Protein AF-A0A4P0YIY0-F1 (afdb_monomer)

Radius of gyration: 23.19 Å; Cα contacts (8 Å, |Δi|>4): 31; chains: 1; bounding box: 60×26×60 Å

Solvent-accessible surface area (backbone atoms only — not comparable to full-atom values): 5011 Å² total; per-residue (Å²): 136,82,79,76,83,77,77,49,72,71,59,58,52,52,56,49,49,52,52,52,56,49,47,68,68,66,71,78,60,89,25,93,89,69,79,48,65,55,83,98,55,77,74,100,70,50,76,56,80,44,97,86,75,44,32,46,56,63,50,44,57,58,56,51,49,36,62,74,68,53,59,79,71,69,83,121

Nearest PDB structures (foldseek):
  1t4b-assembly1_B  TM=9.271E-01  e=5.955E-07  Escherichia coli
  3pzr-assembly1_A  TM=9.149E-01  e=9.930E-05  Vibrio cholerae

Secondary structure (DSSP, 8-state):
---GGG--HHHHHHHHHHHHHHHHHTT-S--TTTSS--TTS-----S-B-TTS-BHHHHHHHHHHHHHTTGGG---

Mean predicted aligned error: 8.57 Å

pLDDT: mean 87.0, std 17.92, range [39.88, 98.38]

Structure (mmCIF, N/CA/C/O backbone):
data_AF-A0A4P0YIY0-F1
#
_entry.id   AF-A0A4P0YIY0-F1
#
loop_
_atom_site.group_PDB
_atom_site.id
_atom_site.type_symbol
_atom_site.label_atom_id
_atom_site.label_alt_id
_atom_site.label_comp_id
_atom_site.label_asym_id
_atom_site.label_entity_id
_atom_site.label_seq_id
_atom_site.pdbx_PDB_ins_code
_atom_site.Cartn_x
_atom_site.Cartn_y
_atom_site.Cartn_z
_atom_site.occupancy
_atom_site.B_iso_or_equiv
_atom_site.auth_seq_id
_atom_site.auth_comp_id
_atom_site.auth_asym_id
_atom_site.auth_atom_id
_atom_site.pdbx_PDB_model_num
ATOM 1 N N . MET A 1 1 ? 41.649 3.904 -27.330 1.00 40.84 1 MET A N 1
ATOM 2 C CA . MET A 1 1 ? 40.536 4.867 -27.501 1.00 40.84 1 MET A CA 1
ATOM 3 C C . MET A 1 1 ? 39.250 4.179 -27.050 1.00 40.84 1 MET A C 1
ATOM 5 O O . MET A 1 1 ? 38.783 3.293 -27.746 1.00 40.84 1 MET A O 1
ATOM 9 N N . TRP A 1 2 ? 38.758 4.484 -25.843 1.00 39.88 2 TRP A N 1
ATOM 10 C CA . TRP A 1 2 ? 37.557 3.862 -25.253 1.00 39.88 2 TRP A CA 1
ATOM 11 C C . TRP A 1 2 ? 36.283 4.257 -26.034 1.00 39.88 2 TRP A C 1
ATOM 13 O O . TRP A 1 2 ? 36.205 5.412 -26.473 1.00 39.88 2 TRP A O 1
ATOM 23 N N . PRO A 1 3 ? 35.294 3.359 -26.227 1.00 49.72 3 PRO A N 1
ATOM 24 C CA . PRO A 1 3 ? 34.093 3.655 -27.008 1.00 49.72 3 PRO A CA 1
ATOM 25 C C . PRO A 1 3 ? 33.313 4.834 -26.416 1.00 49.72 3 PRO A C 1
ATOM 27 O O .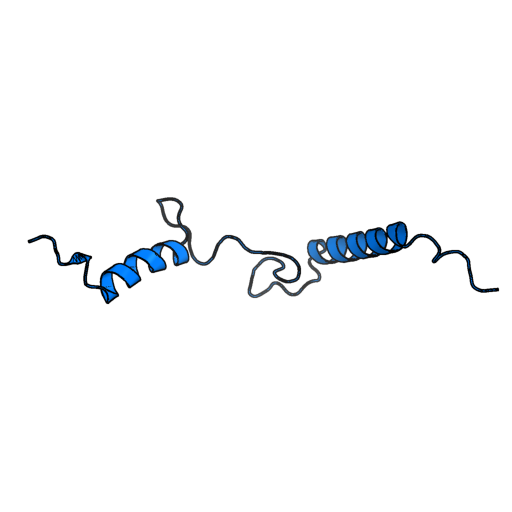 PRO A 1 3 ? 33.023 4.884 -25.222 1.00 49.72 3 PRO A O 1
ATOM 30 N N . ARG A 1 4 ? 32.947 5.795 -27.270 1.00 54.59 4 ARG A N 1
ATOM 31 C CA . ARG A 1 4 ? 32.255 7.045 -26.904 1.00 54.59 4 ARG A CA 1
ATOM 32 C C . ARG A 1 4 ? 30.781 6.859 -26.490 1.00 54.59 4 ARG A C 1
ATOM 34 O O . ARG A 1 4 ? 30.086 7.856 -26.348 1.00 54.59 4 ARG A O 1
ATOM 41 N N . SER A 1 5 ? 30.291 5.636 -26.286 1.00 52.56 5 SER A N 1
ATOM 42 C CA . SER A 1 5 ? 28.881 5.366 -25.953 1.00 52.56 5 SER A CA 1
ATOM 43 C C . SER A 1 5 ? 28.491 5.737 -24.516 1.00 52.56 5 SER A C 1
ATOM 45 O O . SER A 1 5 ? 27.314 5.916 -24.232 1.00 52.56 5 SER A O 1
ATOM 47 N N . TRP A 1 6 ? 29.460 5.939 -23.620 1.00 48.91 6 TRP A N 1
ATOM 48 C CA . TRP A 1 6 ? 29.231 6.303 -22.212 1.00 48.91 6 TRP A CA 1
ATOM 49 C C . TRP A 1 6 ? 29.102 7.819 -21.959 1.00 48.91 6 TRP A C 1
ATOM 51 O O . TRP A 1 6 ? 29.141 8.266 -20.817 1.00 48.91 6 TRP A O 1
ATOM 61 N N . ARG A 1 7 ? 29.022 8.645 -23.012 1.00 52.25 7 ARG A N 1
ATOM 62 C CA . ARG A 1 7 ? 29.249 10.103 -22.924 1.00 52.25 7 ARG A CA 1
ATOM 63 C C . ARG A 1 7 ? 28.057 10.950 -22.473 1.00 52.25 7 ARG A C 1
ATOM 65 O O . ARG A 1 7 ? 28.233 12.153 -22.304 1.00 52.25 7 ARG A O 1
ATOM 72 N N . THR A 1 8 ? 26.889 10.361 -22.239 1.00 57.28 8 THR A N 1
ATOM 73 C CA . THR A 1 8 ? 25.723 11.075 -21.700 1.00 57.28 8 THR A CA 1
ATOM 74 C C . THR A 1 8 ? 25.193 10.355 -20.462 1.00 57.28 8 THR A C 1
ATOM 76 O O . THR A 1 8 ? 24.453 9.383 -20.598 1.00 57.28 8 THR A O 1
ATOM 79 N N . PRO A 1 9 ? 25.521 10.814 -19.239 1.00 64.69 9 PRO A N 1
ATOM 80 C CA . PRO A 1 9 ? 24.993 10.206 -18.012 1.00 64.69 9 PRO A CA 1
ATOM 81 C C . PRO A 1 9 ? 23.454 10.163 -17.987 1.00 64.69 9 PRO A C 1
ATOM 83 O O . PRO A 1 9 ? 22.869 9.229 -17.445 1.00 64.69 9 PRO A O 1
ATOM 86 N N . ALA A 1 10 ? 22.796 11.115 -18.660 1.00 65.44 10 ALA A N 1
ATOM 87 C CA . ALA A 1 10 ? 21.343 11.162 -18.803 1.00 65.44 10 ALA A CA 1
ATOM 88 C C . ALA A 1 10 ? 20.750 10.022 -19.657 1.00 65.44 10 ALA A C 1
ATOM 90 O O . ALA A 1 10 ? 19.649 9.564 -19.368 1.00 65.44 10 ALA A O 1
ATOM 91 N N . SER A 1 11 ? 21.445 9.533 -20.693 1.00 64.38 11 SER A N 1
ATOM 92 C CA . SER A 1 11 ? 20.915 8.431 -21.513 1.00 64.38 11 SER A CA 1
ATOM 93 C C . SER A 1 11 ? 21.032 7.091 -20.785 1.00 64.38 11 SER A C 1
ATOM 95 O O . SER A 1 11 ? 20.103 6.291 -20.820 1.00 64.38 11 SER A O 1
ATOM 97 N N . ALA A 1 12 ? 22.127 6.891 -20.045 1.00 81.94 12 ALA A N 1
ATOM 98 C CA . ALA A 1 12 ? 22.361 5.667 -19.285 1.00 81.94 12 ALA A CA 1
ATOM 99 C C . ALA A 1 12 ? 21.328 5.455 -18.165 1.00 81.94 12 ALA A C 1
ATOM 101 O O . ALA A 1 12 ? 20.865 4.333 -17.971 1.00 81.94 12 ALA A O 1
ATOM 102 N N . ILE A 1 13 ? 20.927 6.516 -17.451 1.00 90.06 13 ILE A N 1
ATOM 103 C CA . ILE A 1 13 ? 19.949 6.379 -16.361 1.00 90.06 13 ILE A CA 1
ATOM 104 C C . ILE A 1 13 ? 18.539 6.057 -16.871 1.00 90.06 13 ILE A C 1
ATOM 106 O O . ILE A 1 13 ? 17.851 5.241 -16.265 1.00 90.06 13 ILE A O 1
ATOM 110 N N . LEU A 1 14 ? 18.128 6.622 -18.012 1.00 92.69 14 LEU A N 1
ATOM 111 C CA . LEU A 1 14 ? 16.818 6.330 -18.607 1.00 92.69 14 LEU A CA 1
ATOM 112 C C . LEU A 1 14 ? 16.738 4.905 -19.167 1.00 92.69 14 LEU A C 1
ATOM 114 O O . LEU A 1 14 ? 15.679 4.283 -19.127 1.00 92.69 14 LEU A O 1
ATOM 118 N N . ASP A 1 15 ? 17.848 4.363 -19.671 1.00 91.81 15 ASP A N 1
ATOM 119 C CA . ASP A 1 15 ? 17.905 2.958 -20.087 1.00 91.81 15 ASP A CA 1
ATOM 120 C C . ASP A 1 15 ? 17.795 2.001 -18.895 1.00 91.81 15 ASP A C 1
ATOM 122 O O . ASP A 1 15 ? 17.159 0.951 -19.003 1.00 91.81 15 ASP A O 1
ATOM 126 N N . ILE A 1 16 ? 18.392 2.363 -17.756 1.00 91.62 16 ILE A N 1
ATOM 127 C CA . ILE A 1 16 ? 18.266 1.602 -16.508 1.00 91.62 16 ILE A CA 1
ATOM 128 C C . ILE A 1 16 ? 16.827 1.668 -15.990 1.00 91.62 16 ILE A C 1
ATOM 130 O O . ILE A 1 16 ? 16.250 0.620 -15.710 1.00 91.62 16 ILE A O 1
ATOM 134 N N . GLU A 1 17 ? 16.231 2.861 -15.915 1.00 95.06 17 GLU A N 1
ATOM 135 C CA . GLU A 1 17 ? 14.844 3.048 -15.469 1.00 95.06 17 GLU A CA 1
ATOM 136 C C . GLU A 1 17 ? 13.875 2.207 -16.307 1.00 95.06 17 GLU A C 1
ATOM 138 O O . GLU A 1 17 ? 13.123 1.415 -15.743 1.00 95.06 17 GLU A O 1
ATOM 143 N N . ARG A 1 18 ? 13.973 2.264 -17.643 1.00 95.31 18 ARG A N 1
ATOM 144 C CA . ARG A 1 18 ? 13.127 1.449 -18.530 1.00 95.31 18 ARG A CA 1
ATOM 145 C C . ARG A 1 18 ? 13.233 -0.042 -18.244 1.00 95.31 18 ARG A C 1
ATOM 147 O O . ARG A 1 18 ? 12.216 -0.732 -18.239 1.00 95.31 18 ARG A O 1
ATOM 154 N N . LYS A 1 19 ? 14.449 -0.552 -18.027 1.00 95.12 19 LYS A N 1
ATOM 155 C CA . LYS A 1 19 ? 14.667 -1.974 -17.721 1.00 95.12 19 LYS A CA 1
ATOM 156 C C . LYS A 1 19 ? 14.048 -2.360 -16.382 1.00 95.12 19 LYS A C 1
ATOM 158 O O . LYS A 1 19 ? 13.388 -3.392 -16.311 1.00 95.12 19 LYS A O 1
ATOM 163 N N . VAL A 1 20 ? 14.225 -1.529 -15.355 1.00 96.19 20 VAL A N 1
ATOM 164 C CA . VAL A 1 20 ? 13.635 -1.754 -14.027 1.00 96.19 20 VAL A CA 1
ATOM 165 C C . VAL A 1 20 ? 12.110 -1.735 -14.116 1.00 96.19 20 VAL A C 1
ATOM 167 O O . VAL A 1 20 ? 11.477 -2.709 -13.730 1.00 96.19 20 VAL A O 1
ATOM 170 N N . THR A 1 21 ? 11.519 -0.699 -14.714 1.00 96.81 21 THR A N 1
A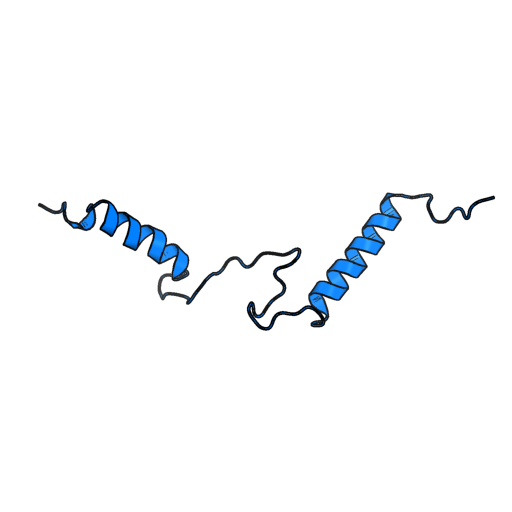TOM 171 C CA . THR A 1 21 ? 10.062 -0.576 -14.875 1.00 96.81 21 THR A CA 1
ATOM 172 C C . THR A 1 21 ? 9.472 -1.723 -15.700 1.00 96.81 21 THR A C 1
ATOM 174 O O . THR A 1 21 ? 8.398 -2.231 -15.370 1.00 96.81 21 THR A O 1
ATOM 177 N N . SER A 1 22 ? 10.171 -2.164 -16.754 1.00 97.19 22 SER A N 1
ATOM 178 C CA . SER A 1 22 ? 9.759 -3.321 -17.554 1.00 97.19 22 SER A CA 1
ATOM 179 C C . SER A 1 22 ? 9.748 -4.605 -16.726 1.00 97.19 22 SER A C 1
ATOM 181 O O . SER A 1 22 ? 8.770 -5.343 -16.788 1.00 97.19 22 SER A O 1
ATOM 183 N N . LEU A 1 23 ? 10.796 -4.858 -15.935 1.00 97.19 23 LEU A N 1
ATOM 184 C CA . LEU A 1 23 ? 10.879 -6.032 -15.062 1.00 97.19 23 LEU A CA 1
ATOM 185 C C . LEU A 1 23 ? 9.806 -5.998 -13.965 1.00 97.19 23 LEU A C 1
ATOM 187 O O . LEU A 1 23 ? 9.148 -6.999 -13.704 1.00 97.19 23 LEU A O 1
ATOM 191 N N . THR A 1 24 ? 9.568 -4.835 -13.355 1.00 96.81 24 THR A N 1
ATOM 192 C CA . THR A 1 24 ? 8.531 -4.677 -12.325 1.00 96.81 24 THR A CA 1
ATOM 193 C C . THR A 1 24 ? 7.135 -5.013 -12.853 1.00 96.81 24 THR A C 1
ATOM 195 O O . THR A 1 24 ? 6.299 -5.501 -12.100 1.00 96.81 24 THR A O 1
ATOM 198 N N . ARG A 1 25 ? 6.868 -4.791 -14.145 1.00 96.50 25 ARG A N 1
ATOM 199 C CA . ARG A 1 25 ? 5.557 -5.037 -14.769 1.00 96.50 25 ARG A CA 1
ATOM 200 C C . ARG A 1 25 ? 5.450 -6.366 -15.519 1.00 96.50 25 ARG A C 1
ATOM 202 O O . ARG A 1 25 ? 4.350 -6.696 -15.952 1.00 96.50 25 ARG A O 1
ATOM 209 N N . SER A 1 26 ? 6.541 -7.115 -15.694 1.00 96.75 26 SER A N 1
ATOM 210 C CA . SER A 1 26 ? 6.532 -8.339 -16.509 1.00 96.7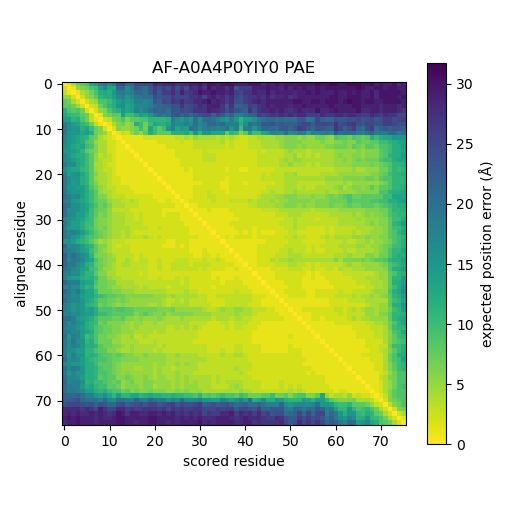5 26 SER A CA 1
ATOM 211 C C . SER A 1 26 ? 5.872 -9.538 -15.825 1.00 96.75 26 SER A C 1
ATOM 213 O O . SER A 1 26 ? 5.527 -10.505 -16.496 1.00 96.75 26 SER A O 1
ATOM 215 N N . GLY A 1 27 ? 5.680 -9.481 -14.503 1.00 95.75 27 GLY A N 1
ATOM 216 C CA . GLY A 1 27 ? 5.193 -10.614 -13.710 1.00 95.75 27 GLY A CA 1
ATOM 217 C C . GLY A 1 27 ? 6.282 -11.630 -13.350 1.00 95.75 27 GLY A C 1
ATOM 218 O O . GLY A 1 27 ? 5.975 -12.663 -12.770 1.00 95.75 27 GLY A O 1
ATOM 219 N N . GLU A 1 28 ? 7.550 -11.342 -13.663 1.00 96.62 28 GLU A N 1
ATOM 220 C CA . GLU A 1 28 ? 8.693 -12.200 -13.313 1.00 96.62 28 GLU A CA 1
ATOM 221 C C . GLU A 1 28 ? 9.159 -12.023 -11.860 1.00 96.62 28 GLU A C 1
ATOM 223 O O . GLU A 1 28 ? 9.865 -12.876 -11.323 1.00 96.62 28 GLU A O 1
ATOM 228 N N . LEU A 1 29 ? 8.795 -10.909 -11.216 1.00 96.94 29 LEU A N 1
ATOM 229 C CA . LEU A 1 29 ? 9.138 -10.677 -9.816 1.00 96.94 29 LEU A CA 1
ATOM 230 C C . LEU A 1 29 ? 8.298 -11.571 -8.888 1.00 96.94 29 LEU A C 1
ATOM 232 O O . LEU A 1 29 ? 7.100 -11.735 -9.122 1.00 96.94 29 LEU A O 1
ATOM 236 N N . PRO A 1 30 ? 8.883 -12.096 -7.796 1.00 97.56 30 PRO A N 1
ATOM 237 C CA . PRO A 1 30 ? 8.146 -12.893 -6.824 1.00 97.56 30 PRO A CA 1
ATOM 238 C C . PRO A 1 30 ? 7.118 -12.022 -6.091 1.00 97.56 30 PRO A C 1
ATOM 240 O O . PRO A 1 30 ? 7.480 -11.088 -5.372 1.00 97.56 30 PRO A O 1
ATOM 243 N N . VAL A 1 31 ? 5.833 -12.339 -6.263 1.00 97.94 31 VAL A N 1
ATOM 244 C CA . VAL A 1 31 ? 4.710 -11.585 -5.674 1.00 97.94 31 VAL A CA 1
ATOM 245 C C . VAL A 1 31 ? 3.735 -12.456 -4.883 1.00 97.94 31 VAL A C 1
ATOM 247 O O . VAL A 1 31 ? 2.728 -11.939 -4.413 1.00 97.94 31 VAL A O 1
ATOM 250 N N . ASP A 1 32 ? 4.040 -13.735 -4.656 1.00 98.06 32 ASP A N 1
ATOM 251 C CA . ASP A 1 32 ? 3.119 -14.709 -4.041 1.00 98.06 32 ASP A CA 1
ATOM 252 C C . ASP A 1 32 ? 2.509 -14.240 -2.708 1.00 98.06 32 ASP A C 1
ATOM 254 O O . ASP A 1 32 ? 1.356 -14.539 -2.408 1.00 98.06 32 ASP A O 1
ATOM 258 N N . ASN A 1 33 ? 3.261 -13.464 -1.921 1.00 97.62 33 ASN A N 1
ATOM 259 C CA . ASN A 1 33 ? 2.819 -12.978 -0.610 1.00 97.62 33 ASN A CA 1
ATOM 260 C C . ASN A 1 33 ? 2.098 -11.620 -0.652 1.00 97.62 33 ASN A C 1
ATOM 262 O O . ASN A 1 33 ? 1.245 -11.357 0.191 1.00 97.62 33 ASN A O 1
ATOM 266 N N . PHE A 1 34 ? 2.452 -10.743 -1.595 1.00 97.50 34 PHE A N 1
ATOM 267 C CA . PHE A 1 34 ? 1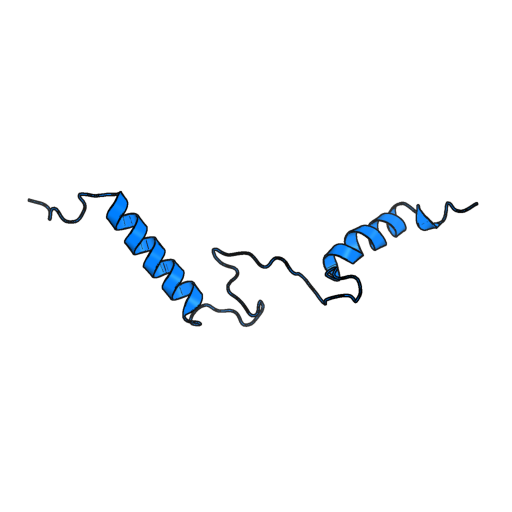.942 -9.363 -1.657 1.00 97.50 34 PHE A CA 1
ATOM 268 C C . PHE A 1 34 ? 0.924 -9.141 -2.782 1.00 97.50 34 PHE A C 1
ATOM 270 O O . PHE A 1 34 ? 0.280 -8.097 -2.828 1.00 97.50 34 PHE A O 1
ATOM 277 N N . GLY A 1 35 ? 0.800 -10.079 -3.722 1.00 97.06 35 GLY A N 1
ATOM 278 C CA . GLY A 1 35 ? -0.019 -9.974 -4.933 1.00 97.06 35 GLY A CA 1
ATOM 279 C C . GLY A 1 35 ? 0.526 -9.004 -5.990 1.00 97.06 35 GLY A C 1
ATOM 280 O O . GLY A 1 35 ? 0.250 -9.175 -7.173 1.00 97.06 35 GLY A O 1
ATOM 281 N N . VAL A 1 36 ? 1.325 -8.012 -5.588 1.00 97.44 36 VAL A N 1
ATOM 282 C CA . VAL A 1 36 ? 1.950 -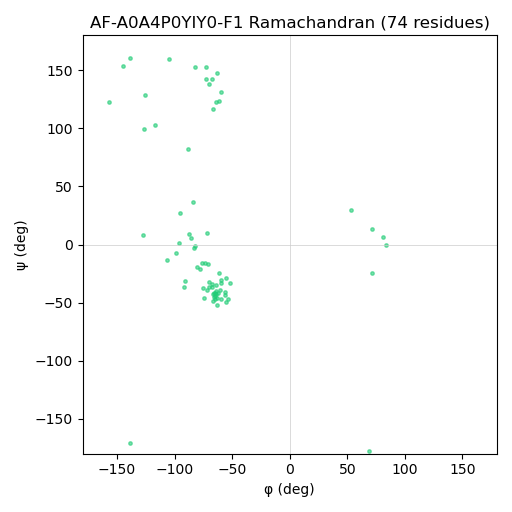7.008 -6.458 1.00 97.44 36 VAL A CA 1
ATOM 283 C C . VAL A 1 36 ? 3.404 -6.741 -6.042 1.00 97.44 36 VAL A C 1
ATOM 285 O O . VAL A 1 36 ? 3.783 -7.030 -4.903 1.00 97.44 36 VAL A O 1
ATOM 288 N N . PRO A 1 37 ? 4.244 -6.177 -6.931 1.00 97.81 37 PRO A N 1
A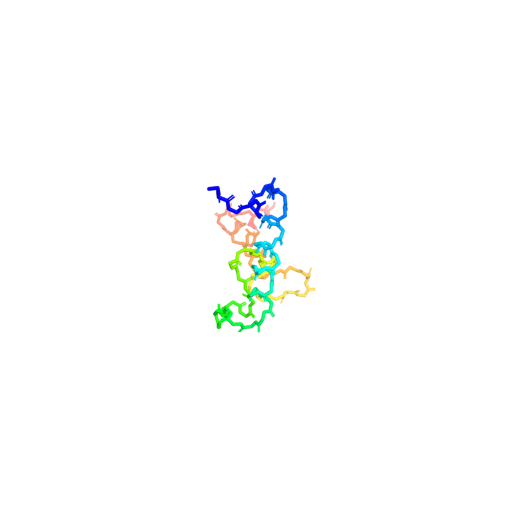TOM 289 C CA . PRO A 1 37 ? 5.623 -5.845 -6.596 1.00 97.81 37 PRO A CA 1
ATOM 290 C C . PRO A 1 37 ? 5.711 -4.815 -5.466 1.00 97.81 37 PRO A C 1
ATOM 292 O O . PRO A 1 37 ? 5.192 -3.706 -5.587 1.00 97.81 37 PRO A O 1
ATOM 295 N N . LEU A 1 38 ? 6.425 -5.169 -4.395 1.00 97.25 38 LEU A N 1
ATOM 296 C CA . LEU A 1 38 ? 6.776 -4.243 -3.315 1.00 97.25 38 LEU A CA 1
ATOM 297 C C . LEU A 1 38 ? 8.132 -3.561 -3.560 1.00 97.25 38 LEU A C 1
ATOM 299 O O . LEU A 1 38 ? 8.309 -2.386 -3.250 1.00 97.25 38 LEU A O 1
ATOM 303 N N . ALA A 1 39 ? 9.100 -4.278 -4.138 1.00 95.44 39 ALA A N 1
ATOM 304 C CA . ALA A 1 39 ? 10.426 -3.735 -4.419 1.00 95.44 39 ALA A CA 1
ATOM 305 C C . ALA A 1 39 ? 10.349 -2.582 -5.437 1.00 95.44 39 ALA A C 1
ATOM 307 O O . ALA A 1 39 ? 9.851 -2.760 -6.547 1.00 95.44 39 ALA A O 1
ATOM 308 N N . GLY A 1 40 ? 10.847 -1.400 -5.056 1.00 93.62 40 GLY A N 1
ATOM 309 C CA . GLY A 1 40 ? 10.786 -0.194 -5.893 1.00 93.62 40 GLY A CA 1
ATOM 310 C C . GLY A 1 40 ? 9.383 0.413 -6.034 1.00 93.62 40 GLY A C 1
ATOM 311 O O . GLY A 1 40 ? 9.179 1.256 -6.902 1.00 93.62 40 GLY A O 1
ATOM 312 N N . SER A 1 41 ? 8.428 -0.012 -5.203 1.00 96.69 41 SER A N 1
ATOM 313 C CA . SER A 1 41 ? 7.030 0.424 -5.221 1.00 96.69 41 SER A CA 1
ATOM 314 C C . SER A 1 41 ? 6.514 0.638 -3.789 1.00 96.69 41 SER A C 1
ATOM 316 O O . SER A 1 41 ? 7.277 0.621 -2.823 1.00 96.69 41 SER A O 1
ATOM 318 N N . LEU A 1 42 ? 5.209 0.856 -3.651 1.00 97.25 42 LEU A N 1
ATOM 319 C CA . LEU A 1 42 ? 4.481 0.884 -2.387 1.00 97.25 42 LEU A CA 1
ATOM 320 C C . LEU A 1 42 ? 3.076 0.301 -2.579 1.00 97.25 42 LEU A C 1
ATOM 322 O O . LEU A 1 42 ? 2.524 0.350 -3.678 1.00 97.25 42 LEU A O 1
ATOM 326 N N . ILE A 1 43 ? 2.498 -0.244 -1.506 1.00 97.88 43 ILE A N 1
ATOM 327 C CA . ILE A 1 43 ? 1.123 -0.761 -1.484 1.00 97.88 43 ILE A CA 1
ATOM 328 C C . ILE A 1 43 ? 0.346 0.082 -0.466 1.00 97.88 43 ILE A C 1
ATOM 330 O O . ILE A 1 43 ? 0.529 -0.112 0.736 1.00 97.88 43 ILE A O 1
ATOM 334 N N . PRO A 1 44 ? -0.494 1.037 -0.905 1.00 97.25 44 PRO A N 1
ATOM 335 C CA . PRO A 1 44 ? -1.171 1.979 -0.015 1.00 97.25 44 PRO A CA 1
ATOM 336 C C . PRO A 1 44 ? -2.462 1.380 0.569 1.00 97.25 44 PRO A C 1
ATOM 338 O O . PRO A 1 44 ? -3.472 2.065 0.684 1.00 97.25 44 PRO A O 1
ATOM 341 N N . TRP A 1 45 ? -2.454 0.078 0.865 1.00 98.06 45 TRP A N 1
ATOM 342 C CA . TRP A 1 45 ? -3.586 -0.638 1.443 1.00 98.06 45 TRP A CA 1
ATOM 343 C C . TRP A 1 45 ? -3.094 -1.889 2.165 1.00 98.06 45 TRP A C 1
ATOM 345 O O . TRP A 1 45 ? -2.453 -2.745 1.555 1.00 98.06 45 TRP A O 1
ATOM 355 N N . ILE A 1 46 ? -3.395 -2.010 3.457 1.00 97.88 46 ILE A N 1
ATOM 356 C CA . ILE A 1 46 ? -2.994 -3.159 4.275 1.00 97.88 46 ILE A CA 1
ATOM 357 C C . ILE A 1 46 ? -4.243 -3.741 4.931 1.00 97.88 46 ILE A C 1
ATOM 359 O O . ILE A 1 46 ? -4.987 -3.026 5.596 1.00 97.88 46 ILE A O 1
ATOM 363 N N . ASP A 1 47 ? -4.441 -5.054 4.783 1.00 96.81 47 ASP A N 1
ATOM 364 C CA . ASP A 1 47 ? -5.591 -5.786 5.335 1.00 96.81 47 ASP A CA 1
ATOM 365 C C . ASP A 1 47 ? -6.932 -5.421 4.635 1.00 96.81 47 ASP A C 1
ATOM 367 O O . ASP A 1 47 ? -6.981 -4.717 3.624 1.00 96.81 47 ASP A O 1
ATOM 371 N N . LYS A 1 48 ? -8.045 -5.993 5.103 1.00 96.31 48 LYS A N 1
ATOM 372 C CA . LYS A 1 48 ? -9.365 -5.942 4.447 1.00 96.31 48 LYS A CA 1
ATOM 373 C C . LYS A 1 48 ? -9.931 -4.522 4.350 1.00 96.31 48 LYS A C 1
ATOM 375 O O . LYS A 1 48 ? -9.760 -3.725 5.269 1.00 96.31 48 LYS A O 1
ATOM 380 N N . GLN A 1 49 ? -10.690 -4.250 3.287 1.00 97.56 49 GLN A N 1
ATOM 381 C CA . GLN A 1 49 ? -11.518 -3.047 3.171 1.00 97.56 49 GLN A CA 1
ATOM 382 C C . GLN A 1 49 ? -12.718 -3.102 4.126 1.00 97.56 49 GLN A C 1
ATOM 384 O O . GLN A 1 49 ? -13.343 -4.154 4.283 1.00 97.56 49 GLN A O 1
ATOM 389 N N . LEU A 1 50 ? -13.020 -1.972 4.764 1.00 97.50 50 LEU A N 1
ATOM 390 C CA . LEU A 1 50 ? -14.197 -1.754 5.603 1.00 97.50 50 LEU A CA 1
ATOM 391 C C . LEU A 1 50 ? -15.233 -0.888 4.867 1.00 97.50 50 LEU A C 1
ATOM 393 O O . LEU A 1 50 ? -14.893 -0.138 3.951 1.00 97.50 50 LEU A O 1
ATOM 397 N N . ASP A 1 51 ? -16.493 -0.947 5.304 1.00 97.06 51 ASP A N 1
ATOM 398 C CA . ASP A 1 51 ? -17.621 -0.247 4.660 1.00 97.06 51 ASP A CA 1
ATOM 399 C C . ASP A 1 51 ? -17.466 1.282 4.643 1.00 97.06 51 ASP A C 1
ATOM 401 O O . ASP A 1 51 ? -18.027 1.970 3.794 1.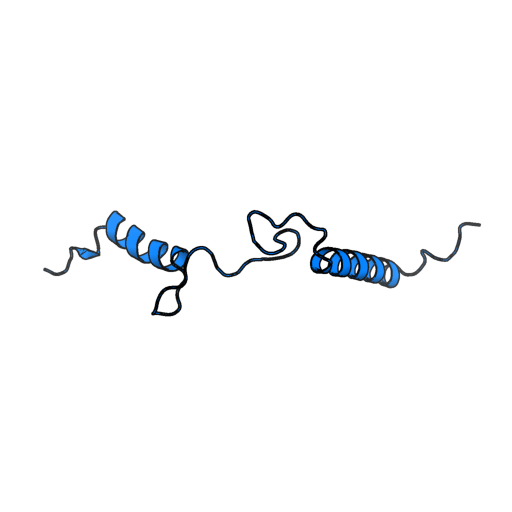00 97.06 51 ASP A O 1
ATOM 405 N N . ASN A 1 52 ? -16.684 1.826 5.577 1.00 94.56 52 ASN A N 1
ATOM 406 C CA . ASN A 1 52 ? -16.415 3.257 5.699 1.00 94.56 52 ASN A CA 1
ATOM 407 C C . ASN A 1 52 ? -15.246 3.745 4.819 1.00 94.56 52 ASN A C 1
ATOM 409 O O . ASN A 1 52 ? -14.841 4.900 4.937 1.00 94.56 52 ASN A O 1
ATOM 413 N N . GLY A 1 53 ? -14.686 2.879 3.970 1.00 96.75 53 GLY A N 1
ATOM 414 C CA . GLY A 1 53 ? -13.583 3.212 3.069 1.00 96.75 53 GLY A CA 1
ATOM 415 C C . GLY A 1 53 ? -12.190 3.140 3.696 1.00 96.75 53 GLY A C 1
ATOM 416 O O . GLY A 1 53 ? -11.217 3.364 2.984 1.00 96.75 53 GLY A O 1
ATOM 417 N N . GLN A 1 54 ? -12.073 2.801 4.982 1.00 98.12 54 GLN A N 1
ATOM 418 C CA . GLN A 1 54 ? -10.781 2.531 5.610 1.00 98.12 54 GLN A CA 1
ATO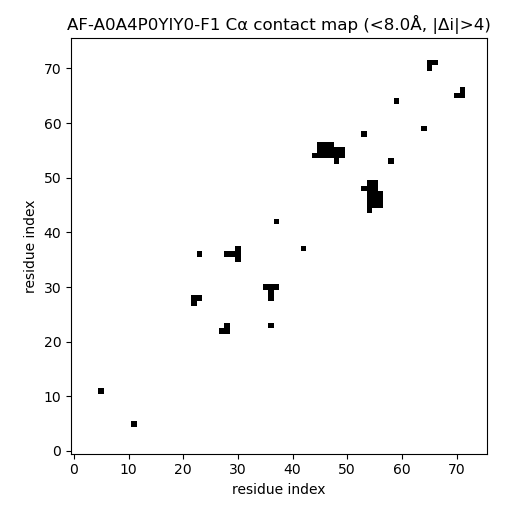M 419 C C . GLN A 1 54 ? -10.325 1.097 5.328 1.00 98.12 54 GLN A C 1
ATOM 421 O O . GLN A 1 54 ? -11.128 0.167 5.186 1.00 98.12 54 GLN A O 1
ATOM 426 N N . SER A 1 55 ? -9.016 0.896 5.328 1.00 98.38 55 SER A N 1
ATOM 427 C CA . SER A 1 55 ? -8.426 -0.414 5.553 1.00 98.38 55 SER A CA 1
ATOM 428 C C . SER A 1 55 ? -8.564 -0.815 7.027 1.00 98.38 55 SER A C 1
ATOM 430 O O . SER A 1 55 ? -8.628 0.020 7.937 1.00 98.38 55 SER A O 1
ATOM 432 N N . ARG A 1 56 ? -8.605 -2.122 7.298 1.00 97.94 56 ARG A N 1
ATOM 433 C CA . ARG A 1 56 ? -8.658 -2.632 8.673 1.00 97.94 56 ARG A CA 1
ATOM 434 C C . ARG A 1 56 ? -7.445 -2.181 9.491 1.00 97.94 56 ARG A C 1
ATOM 436 O O . ARG A 1 56 ? -7.597 -1.949 10.687 1.00 97.94 56 ARG A O 1
ATOM 443 N N . GLU A 1 57 ? -6.278 -2.044 8.867 1.00 98.25 57 GLU A N 1
ATOM 444 C CA . GLU A 1 57 ? -5.067 -1.583 9.547 1.00 98.25 57 GLU A CA 1
ATOM 445 C C . GLU A 1 57 ? -5.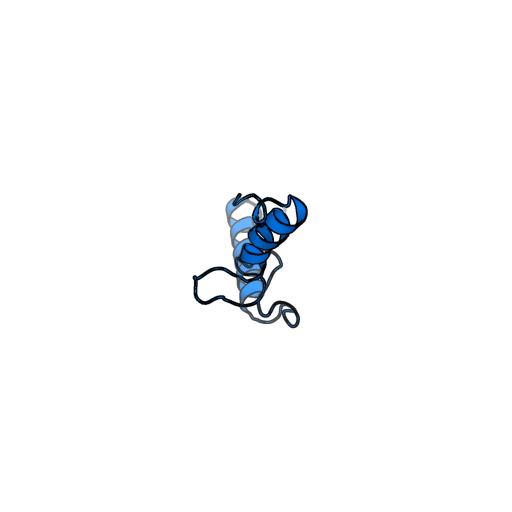187 -0.128 10.032 1.00 98.25 57 GLU A C 1
ATOM 447 O O . GLU A 1 57 ? -4.859 0.169 11.179 1.00 98.25 57 GLU A O 1
ATOM 452 N N . GLU A 1 58 ? -5.766 0.765 9.224 1.00 98.06 58 GLU A N 1
ATOM 453 C CA . GLU A 1 58 ? -6.040 2.153 9.635 1.00 98.06 58 GLU A CA 1
ATOM 454 C C . GLU A 1 58 ? -7.051 2.222 10.785 1.00 98.06 58 GLU A C 1
ATOM 456 O O . GLU A 1 58 ? -6.867 2.969 11.749 1.00 98.06 58 GLU A O 1
ATOM 461 N N . TRP A 1 59 ? -8.110 1.411 10.715 1.00 97.44 59 TRP A N 1
ATOM 462 C CA . TRP A 1 59 ? -9.129 1.349 11.762 1.00 97.44 59 TRP A CA 1
ATOM 463 C C . TRP A 1 59 ? -8.561 0.871 13.106 1.00 97.44 59 TRP A C 1
ATOM 465 O O . TRP A 1 59 ? -8.892 1.442 14.152 1.00 97.44 59 TRP A O 1
ATOM 475 N N . LYS A 1 60 ? -7.677 -0.142 13.092 1.00 97.19 60 LYS A N 1
ATOM 476 C CA . LYS A 1 60 ? -7.021 -0.658 14.307 1.00 97.19 60 LYS A CA 1
ATOM 477 C C . LYS A 1 60 ? -6.276 0.449 15.044 1.00 97.19 60 LYS A C 1
ATOM 479 O O . LYS A 1 60 ? -6.397 0.533 16.262 1.00 97.19 60 LYS A O 1
ATOM 484 N N . GLY A 1 61 ? -5.591 1.344 14.328 1.00 96.69 61 GLY A N 1
ATOM 485 C CA . GLY A 1 61 ? -4.852 2.454 14.934 1.00 96.69 61 GLY A CA 1
ATOM 486 C C . GLY A 1 61 ? -5.714 3.298 15.875 1.00 96.69 61 GLY A C 1
ATOM 487 O O . GLY A 1 61 ? -5.333 3.540 17.019 1.00 96.69 61 GLY A O 1
ATOM 488 N N . GLN A 1 62 ? -6.917 3.683 15.447 1.00 95.25 62 GLN A N 1
ATOM 489 C CA . GLN A 1 62 ? -7.847 4.429 16.297 1.00 95.25 62 GLN A CA 1
ATOM 490 C C . GLN A 1 62 ? -8.499 3.545 17.371 1.00 95.25 62 GLN A C 1
ATOM 492 O O . GLN A 1 62 ? -8.593 3.954 18.532 1.00 95.25 62 GLN A O 1
ATOM 497 N N . ALA A 1 63 ? -8.978 2.354 17.005 1.00 95.38 63 ALA A N 1
ATOM 498 C CA . ALA A 1 63 ? -9.716 1.482 17.917 1.00 95.38 63 ALA A CA 1
ATOM 499 C C . ALA A 1 63 ? -8.844 0.987 19.085 1.00 95.38 63 ALA A C 1
ATOM 501 O O . ALA A 1 63 ? -9.245 1.065 20.249 1.00 95.38 63 ALA A O 1
ATOM 502 N N . GLU A 1 64 ? -7.632 0.520 18.788 1.00 96.69 64 GLU A N 1
ATOM 503 C CA . GLU A 1 64 ? -6.694 -0.016 19.775 1.00 96.69 64 GLU A CA 1
ATOM 504 C C . GLU A 1 64 ? -6.102 1.092 20.647 1.00 96.69 64 GLU A C 1
ATOM 506 O O . GLU A 1 64 ? -6.025 0.926 21.865 1.00 96.69 64 GLU A O 1
ATOM 511 N N . THR A 1 65 ? -5.788 2.259 20.071 1.00 96.62 65 THR A N 1
ATOM 512 C CA . THR A 1 65 ? -5.300 3.416 20.842 1.00 96.62 65 THR A CA 1
ATOM 513 C C . THR A 1 65 ? -6.322 3.865 21.884 1.00 96.62 65 THR A C 1
ATOM 515 O O . THR A 1 65 ? -5.974 4.031 23.052 1.00 96.62 65 THR A O 1
ATOM 518 N N . ASN A 1 66 ? -7.601 3.993 21.512 1.00 96.12 66 ASN A N 1
ATOM 519 C CA . ASN A 1 66 ? -8.647 4.370 22.471 1.00 96.12 66 ASN A CA 1
ATOM 520 C C . ASN A 1 66 ? -8.839 3.317 23.574 1.00 96.12 66 ASN A C 1
ATOM 522 O O . ASN A 1 66 ? -9.092 3.665 24.729 1.00 96.12 66 ASN A O 1
ATOM 526 N N . LYS A 1 67 ? -8.686 2.030 23.234 1.00 94.31 67 LYS A N 1
ATOM 527 C CA . LYS A 1 67 ? -8.740 0.934 24.206 1.00 94.31 67 LYS A CA 1
ATOM 528 C C . LYS A 1 67 ? -7.579 1.000 25.203 1.00 94.31 67 LYS A C 1
ATOM 530 O O . LYS A 1 67 ? -7.811 0.840 26.397 1.00 94.31 67 LYS A O 1
ATOM 535 N N . ILE A 1 68 ? -6.355 1.245 24.731 1.00 96.00 68 ILE A N 1
ATOM 536 C CA . ILE A 1 68 ? -5.150 1.353 25.572 1.00 96.00 68 ILE A CA 1
ATOM 537 C C . ILE A 1 68 ? -5.225 2.582 26.485 1.00 96.00 68 ILE A C 1
ATOM 539 O O . ILE A 1 68 ? -4.896 2.490 27.665 1.00 96.00 68 ILE A O 1
ATOM 543 N N . LEU A 1 69 ? -5.684 3.720 25.960 1.00 96.00 69 LEU A N 1
ATOM 544 C CA . LEU A 1 69 ? -5.772 4.981 26.703 1.00 96.00 69 LEU A CA 1
ATOM 545 C C . LEU A 1 69 ? -7.033 5.102 27.577 1.00 96.00 69 LEU A C 1
ATOM 547 O O . LEU A 1 69 ? -7.207 6.118 28.246 1.00 96.00 69 LEU A O 1
ATOM 551 N N . ALA A 1 70 ? -7.919 4.099 27.570 1.00 91.56 70 ALA A N 1
ATOM 552 C CA . ALA A 1 70 ? -9.196 4.098 28.293 1.00 91.56 70 ALA A CA 1
ATOM 553 C C . ALA A 1 70 ? -10.091 5.328 28.010 1.00 91.56 70 ALA A C 1
ATOM 555 O O . ALA A 1 70 ? -10.903 5.747 28.841 1.00 91.56 70 ALA A O 1
ATOM 556 N N . THR A 1 71 ? -9.986 5.907 26.814 1.00 86.12 71 THR A N 1
ATOM 557 C CA . THR A 1 71 ? -10.736 7.110 26.413 1.00 86.12 71 THR A CA 1
ATOM 558 C C . THR A 1 71 ? -12.187 6.803 26.043 1.00 86.12 71 THR A C 1
ATOM 560 O O . THR A 1 71 ? -13.042 7.678 26.138 1.00 86.12 71 THR A O 1
ATOM 563 N N . SER A 1 72 ? -12.510 5.554 25.691 1.00 66.81 72 SER A N 1
ATOM 564 C CA . SER A 1 72 ? -13.883 5.119 25.390 1.00 66.81 72 SER A CA 1
ATOM 565 C C . SER A 1 72 ? -14.793 5.036 26.625 1.00 66.81 72 SER A C 1
ATOM 567 O O . SER A 1 72 ? -16.010 4.983 26.484 1.00 66.81 72 SER A O 1
ATOM 569 N N . SER A 1 73 ? -14.221 5.011 27.834 1.00 59.66 73 SER A N 1
ATOM 570 C CA . SER A 1 73 ? -14.953 4.902 29.109 1.00 59.66 73 SER A CA 1
ATOM 571 C C . SER A 1 73 ? -15.237 6.238 29.808 1.00 59.66 73 SER A C 1
ATOM 573 O O . SER A 1 73 ? -15.838 6.243 30.879 1.00 59.66 73 SER A O 1
ATOM 575 N N . LEU A 1 74 ? -14.840 7.371 29.220 1.00 52.66 74 LEU A N 1
ATOM 576 C CA . LEU A 1 74 ? -14.998 8.713 29.803 1.00 52.66 74 LEU A CA 1
ATOM 577 C C . LEU A 1 74 ? -16.264 9.453 29.332 1.00 52.66 74 LEU A C 1
ATOM 579 O O . LEU A 1 74 ? -16.325 10.676 29.352 1.00 52.66 74 LEU A O 1
ATOM 583 N N . SER A 1 75 ? -17.301 8.701 28.962 1.00 46.06 75 SER A N 1
ATOM 584 C CA . SER A 1 75 ? -18.687 9.178 28.980 1.00 46.06 75 SER A CA 1
ATOM 585 C C . SER A 1 75 ? -19.268 8.897 30.373 1.00 46.06 75 SER A C 1
ATOM 587 O O . SER A 1 75 ? -19.927 7.875 30.578 1.00 46.06 75 SER A O 1
ATOM 589 N N . ARG A 1 76 ? -18.984 9.773 31.338 1.00 40.66 76 ARG A N 1
ATOM 590 C CA . ARG A 1 76 ? -19.773 9.924 32.570 1.00 40.66 76 ARG A CA 1
ATOM 591 C C . ARG A 1 76 ? -20.347 11.325 32.618 1.00 40.66 76 ARG A C 1
ATOM 593 O O . ARG A 1 76 ? -19.604 12.252 32.232 1.00 40.66 76 ARG A O 1
#

Foldseek 3Di:
DDDCPPVDPVVVVVVVVVVVVCCQPVPPDDCVPPVHDPVVDHDPEDDDADPVRHHPVVVCVVVVVCVVVVVVVPPD

Sequence (76 aa):
MWPRSWRTPASAILDIERKVTSLTRSGELPVDNFGVPLAGSLIPWIDKQLDNGQSREEWKGQAETNKILATSSLSR

Organism: Klebsiella pneumoniae (NCBI:txid573)

InterPro domains:
  IPR012280 Semialdehyde dehydrogenase, dimerisation domain [PF02774] (16-72)